Protein AF-A0A1T3WIT5-F1 (afdb_monomer)

Radius of gyration: 26.18 Å; Cα contacts (8 Å, |Δi|>4): 216; chains: 1; bounding box: 53×68×56 Å

pLDDT: mean 82.17, std 21.26, range [36.34, 98.75]

Sequence (153 aa):
MPAWADSLRLIGGLAGAALVAACSTEAPAPGPPTVADTSSPAPVSTGLAEVTVTVPDGMDQPPFDQPRRALIPRGWTLEVWARTSKPRLAAWAPDGKLLVSIPSTGQVLSMQPGRGAEVLLDGLTQPHGLTFAGDTLYVAESDRVDAYSYRDG

Foldseek 3Di:
DDDDDDDDDDDDDDDDDDDDDDDDDDDDDDDDDDDDPPDPPDDPPDFWDKAWEAEDPPRCDPPNVDIDIDIDGPPDHHYDFADDPQWADWDQAPVRWIWTFRQVFQFIWTDDGPDHIDTPDGPHHRWHDWDDDPQWIWTDHPVDIDIDRHDPD

Solvent-accessible surface area (backbone atoms only — not comparable to full-atom values): 10208 Å² total; per-residue (Å²): 136,91,82,86,86,83,88,80,87,84,87,85,81,85,82,81,84,84,88,82,91,76,91,76,88,81,77,90,75,84,80,79,83,87,75,83,82,90,73,80,78,78,81,84,74,79,63,53,37,80,42,66,50,45,66,52,91,94,59,42,57,80,82,51,66,48,95,44,73,48,77,41,57,65,94,65,86,52,65,63,64,78,84,77,78,69,69,70,34,72,36,78,44,97,87,72,36,40,33,34,18,22,34,92,76,10,27,31,31,37,33,47,81,93,47,73,73,42,83,66,44,69,88,42,58,40,25,43,49,61,48,72,60,89,56,32,39,37,38,31,34,79,85,49,72,50,79,41,83,63,69,100,113

Mean predicted aligned error: 14.36 Å

Secondary structure (DSSP, 8-state):
-------------------------PPPPPPPP-------PPP---SEEEEEPB--TT---TTTTS--EEEEETT---B-----SS---EEE-TTSPEEEEETTTTEEEEE-TTS--EEEE-S-SS--EEEEETTEEEEE-SS-EEEEE----

Nearest PDB structures (foldseek):
  8dk0-assembly1_A  TM=8.198E-01  e=8.271E-02  Rhodopseudomonas palustris CGA009
  2p4o-assembly1_A  TM=7.611E-01  e=7.828E-02  Nostoc punctiforme PCC 73102
  7riz-assembly1_A  TM=8.218E-01  e=1.285E-01  Rhodopseudomonas palustris CGA009
  7ris-assembly1_A  TM=8.257E-01  e=1.692E-01  Rhodopseudomonas palustris CGA009
  2z2p-assembly1_B  TM=5.830E-01  e=7.409E-02  Staphylococcus aureus

Structure (mmCIF, N/CA/C/O backbone):
data_AF-A0A1T3WIT5-F1
#
_entry.id   AF-A0A1T3WIT5-F1
#
loop_
_atom_site.group_PDB
_atom_site.id
_atom_site.type_symbol
_atom_site.label_atom_id
_atom_site.label_alt_id
_atom_site.label_comp_id
_atom_site.label_asym_id
_atom_site.label_entity_id
_atom_site.label_seq_id
_atom_site.pdbx_PDB_ins_code
_atom_site.Cartn_x
_atom_site.Cartn_y
_atom_site.Cartn_z
_atom_site.occupancy
_atom_site.B_iso_or_equiv
_atom_site.auth_seq_id
_atom_site.auth_comp_id
_atom_site.auth_asym_id
_atom_site.auth_atom_id
_atom_site.pdbx_PDB_model_num
ATOM 1 N N . MET A 1 1 ? 15.187 -3.172 -35.774 1.00 36.66 1 MET A N 1
ATOM 2 C CA . MET A 1 1 ? 15.084 -1.902 -36.522 1.00 36.66 1 MET A CA 1
ATOM 3 C C . MET A 1 1 ? 14.624 -0.843 -35.533 1.00 36.66 1 MET A C 1
ATOM 5 O O . MET A 1 1 ? 13.547 -1.042 -34.986 1.00 36.66 1 MET A O 1
ATOM 9 N N . PRO A 1 2 ? 15.420 0.185 -35.198 1.00 46.62 2 PRO A N 1
ATOM 10 C CA . PRO A 1 2 ? 14.959 1.243 -34.311 1.00 46.62 2 PRO A CA 1
ATOM 11 C C . PRO A 1 2 ? 14.252 2.309 -35.155 1.00 46.62 2 PRO A C 1
ATOM 13 O O . PRO A 1 2 ? 14.811 2.783 -36.140 1.00 46.62 2 PRO A O 1
ATOM 16 N N . ALA A 1 3 ? 13.022 2.659 -34.794 1.00 41.19 3 ALA A N 1
ATOM 17 C CA . ALA A 1 3 ? 12.343 3.830 -35.332 1.00 41.19 3 ALA A CA 1
ATOM 18 C C . ALA A 1 3 ? 12.097 4.793 -34.169 1.00 41.19 3 ALA A C 1
ATOM 20 O O . ALA A 1 3 ? 11.332 4.504 -33.252 1.00 41.19 3 ALA A O 1
ATOM 21 N N . TRP A 1 4 ? 12.846 5.890 -34.198 1.00 39.38 4 TRP A N 1
ATOM 22 C CA . TRP A 1 4 ? 12.686 7.082 -33.376 1.00 39.38 4 TRP A CA 1
ATOM 23 C C . TRP A 1 4 ? 11.431 7.864 -33.790 1.00 39.38 4 TRP A C 1
ATOM 25 O O . TRP A 1 4 ? 11.039 7.782 -34.951 1.00 39.38 4 TRP A O 1
ATOM 35 N N . ALA A 1 5 ? 10.862 8.647 -32.871 1.00 40.34 5 ALA A N 1
ATOM 36 C CA . ALA A 1 5 ? 10.270 9.973 -33.123 1.00 40.34 5 ALA A CA 1
ATOM 37 C C . ALA A 1 5 ? 9.735 10.498 -31.777 1.00 40.34 5 ALA A C 1
ATOM 39 O O . ALA A 1 5 ? 8.828 9.915 -31.195 1.00 40.34 5 ALA A O 1
ATOM 40 N N . ASP A 1 6 ? 10.423 11.403 -31.091 1.00 36.62 6 ASP A N 1
ATOM 41 C CA . ASP A 1 6 ? 10.581 12.841 -31.357 1.00 36.62 6 ASP A CA 1
ATOM 42 C C . ASP A 1 6 ? 9.657 13.654 -30.447 1.00 36.62 6 ASP A C 1
ATOM 44 O O . ASP A 1 6 ? 8.434 13.679 -30.556 1.00 36.62 6 ASP A O 1
ATOM 48 N N . SER A 1 7 ? 10.317 14.312 -29.497 1.00 39.62 7 SER A N 1
ATOM 49 C CA . SER A 1 7 ? 9.746 15.277 -28.574 1.00 39.62 7 SER A CA 1
ATOM 50 C C . SER A 1 7 ? 9.353 16.543 -29.326 1.00 39.62 7 SER A C 1
ATOM 52 O O . SER A 1 7 ? 10.211 17.180 -29.933 1.00 39.62 7 SER A O 1
ATOM 54 N N . LEU A 1 8 ? 8.101 16.983 -29.193 1.00 39.31 8 LEU A N 1
ATOM 55 C CA . LEU A 1 8 ? 7.734 18.366 -29.486 1.00 39.31 8 LEU A CA 1
ATOM 56 C C . LEU A 1 8 ? 7.398 19.100 -28.190 1.00 39.31 8 LEU A C 1
ATOM 58 O O . LEU A 1 8 ? 6.322 18.962 -27.613 1.00 39.31 8 LEU A O 1
ATOM 62 N N . ARG A 1 9 ? 8.353 19.926 -27.757 1.00 41.81 9 ARG A N 1
ATOM 63 C CA . ARG A 1 9 ? 8.086 21.072 -26.892 1.00 41.81 9 ARG A CA 1
ATOM 64 C C . ARG A 1 9 ? 7.408 22.139 -27.741 1.00 41.81 9 ARG A C 1
ATOM 66 O O . ARG A 1 9 ? 8.019 22.649 -28.675 1.00 41.81 9 ARG A O 1
ATOM 73 N N . LEU A 1 10 ? 6.186 22.509 -27.378 1.00 41.19 10 LEU A N 1
ATOM 74 C CA . LEU A 1 10 ? 5.563 23.737 -27.855 1.00 41.19 10 LEU A CA 1
ATOM 75 C C . LEU A 1 10 ? 5.504 24.740 -26.706 1.00 41.19 10 LEU A C 1
ATOM 77 O O . LEU A 1 10 ? 4.775 24.591 -25.730 1.00 41.19 10 LEU A O 1
ATOM 81 N N . ILE A 1 11 ? 6.377 25.731 -26.848 1.00 44.09 11 ILE A N 1
ATOM 82 C CA . ILE A 1 11 ? 6.432 26.986 -26.115 1.00 44.09 11 ILE A CA 1
ATOM 83 C C . ILE A 1 11 ? 5.473 27.952 -26.817 1.00 44.09 11 ILE A C 1
ATOM 85 O O . ILE A 1 11 ? 5.520 28.077 -28.039 1.00 44.09 11 ILE A O 1
ATOM 89 N N . GLY A 1 12 ? 4.667 28.677 -26.044 1.00 36.34 12 GLY A N 1
ATOM 90 C CA . GLY A 1 12 ? 3.916 29.849 -26.502 1.00 36.34 12 GLY A CA 1
ATOM 91 C C . GLY A 1 12 ? 2.543 29.925 -25.834 1.00 36.34 12 GLY A C 1
ATOM 92 O O . GLY A 1 12 ? 1.790 28.968 -25.878 1.00 36.34 12 GLY A O 1
ATOM 93 N N . GLY A 1 13 ? 2.136 31.004 -25.178 1.00 37.31 13 GLY A N 1
ATOM 94 C CA . GLY A 1 13 ? 2.764 32.295 -24.958 1.00 37.31 13 GLY A CA 1
ATOM 95 C C . GLY A 1 13 ? 1.754 33.234 -24.288 1.00 37.31 13 GLY A C 1
ATOM 96 O O . GLY A 1 13 ? 0.550 33.033 -24.396 1.00 37.31 13 GLY A O 1
ATOM 97 N N . LEU A 1 14 ? 2.301 34.265 -23.643 1.00 45.97 14 LEU A N 1
ATOM 98 C CA . LEU A 1 14 ? 1.685 35.544 -23.268 1.00 45.97 14 LEU A CA 1
ATOM 99 C C . LEU A 1 14 ? 0.626 35.558 -22.152 1.00 45.97 14 LEU A C 1
ATOM 101 O O . LEU A 1 14 ? -0.570 35.346 -22.321 1.00 45.97 14 LEU A O 1
ATOM 105 N N . ALA A 1 15 ? 1.161 35.930 -20.991 1.00 47.09 15 ALA A N 1
ATOM 106 C CA . ALA A 1 15 ? 0.496 36.358 -19.782 1.00 47.09 15 ALA A CA 1
ATOM 107 C C . ALA A 1 15 ? -0.376 37.612 -19.981 1.00 47.09 15 ALA A C 1
ATOM 109 O O . ALA A 1 15 ? 0.054 38.596 -20.574 1.00 47.09 15 ALA A O 1
ATOM 110 N N . GLY A 1 16 ? -1.567 37.568 -19.379 1.00 44.59 16 GLY A N 1
ATOM 111 C CA . GLY A 1 16 ? -1.818 38.294 -18.129 1.00 44.59 16 GLY A CA 1
ATOM 112 C C . GLY A 1 16 ? -2.105 39.790 -18.245 1.00 44.59 16 GLY A C 1
ATOM 113 O O . GLY A 1 16 ? -1.198 40.596 -18.400 1.00 44.59 16 GLY A O 1
ATOM 114 N N . ALA A 1 17 ? -3.386 40.121 -18.090 1.00 50.34 17 ALA A N 1
ATOM 115 C CA . ALA A 1 17 ? -4.017 41.431 -18.191 1.00 50.34 17 ALA A CA 1
ATOM 116 C C . ALA A 1 17 ? -3.538 42.506 -17.190 1.00 50.34 17 ALA A C 1
ATOM 118 O O . ALA A 1 17 ? -2.955 42.232 -16.144 1.00 50.34 17 ALA A O 1
ATOM 119 N N . ALA A 1 18 ? -3.854 43.750 -17.556 1.00 47.09 18 ALA A N 1
ATOM 120 C CA . ALA A 1 18 ? -3.533 44.997 -16.878 1.00 47.09 18 ALA A CA 1
ATOM 121 C C . ALA A 1 18 ? -4.300 45.253 -15.558 1.00 47.09 18 ALA A C 1
ATOM 123 O O . ALA A 1 18 ? -5.385 44.730 -15.318 1.00 47.09 18 ALA A O 1
ATOM 124 N N . LEU A 1 19 ? -3.679 46.126 -14.754 1.00 46.00 19 LEU A N 1
ATOM 125 C CA . LEU A 1 19 ? -4.081 46.769 -13.493 1.00 46.00 19 LEU A CA 1
ATOM 126 C C . LEU A 1 19 ? -5.546 47.230 -13.411 1.00 46.00 19 LEU A C 1
ATOM 128 O O . LEU A 1 19 ? -6.003 47.843 -14.366 1.00 46.00 19 LEU A O 1
ATOM 132 N N . VAL A 1 20 ? -6.164 47.138 -12.218 1.00 49.28 20 VAL A N 1
ATOM 133 C CA . VAL A 1 20 ? -6.589 48.306 -11.400 1.00 49.28 20 VAL A CA 1
ATOM 134 C C . VAL A 1 20 ? -6.675 47.889 -9.920 1.00 49.28 20 VAL A C 1
ATOM 136 O O . VAL A 1 20 ? -7.382 46.947 -9.575 1.00 49.28 20 VAL A O 1
ATOM 139 N N . ALA A 1 21 ? -5.979 48.607 -9.035 1.00 53.97 21 ALA A N 1
ATOM 140 C CA . ALA A 1 21 ? -6.236 48.581 -7.598 1.00 53.97 21 ALA A CA 1
ATOM 141 C C . ALA A 1 21 ? -7.373 49.565 -7.287 1.00 53.97 21 ALA A C 1
ATOM 143 O O . ALA A 1 21 ? -7.216 50.768 -7.490 1.00 53.97 21 ALA A O 1
ATOM 144 N N . ALA A 1 22 ? -8.506 49.060 -6.805 1.00 44.75 22 ALA A N 1
ATOM 145 C CA . ALA A 1 22 ? -9.587 49.877 -6.272 1.00 44.75 22 ALA A CA 1
ATOM 146 C C . ALA A 1 22 ? -9.780 49.522 -4.795 1.00 44.75 22 ALA A C 1
ATOM 148 O O . ALA A 1 22 ? -10.263 48.445 -4.456 1.00 44.75 22 ALA A O 1
ATOM 149 N N . CYS A 1 23 ? -9.365 50.429 -3.912 1.00 48.25 23 CYS A N 1
ATOM 150 C CA . CYS A 1 23 ? -9.778 50.412 -2.518 1.00 48.25 23 CYS A CA 1
ATOM 151 C C . CYS A 1 23 ? -11.227 50.901 -2.466 1.00 48.25 23 CYS A C 1
ATOM 153 O O . CYS A 1 23 ? -11.506 52.041 -2.839 1.00 48.25 23 CYS A O 1
ATOM 155 N N . SE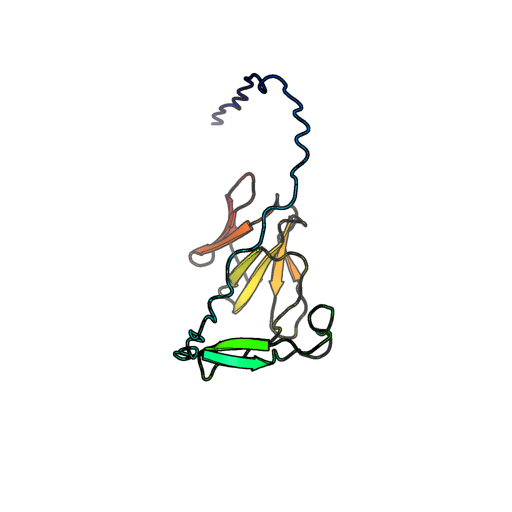R A 1 24 ? -12.151 50.065 -2.008 1.00 49.53 24 SER A N 1
ATOM 156 C CA . SER A 1 24 ? -13.494 50.511 -1.640 1.00 49.53 24 SER A CA 1
ATOM 157 C C . SER A 1 24 ? -13.740 50.164 -0.179 1.00 49.53 24 SER A C 1
ATOM 159 O O . SER A 1 24 ? -13.634 49.014 0.235 1.00 49.53 24 SER A O 1
ATOM 161 N N . THR A 1 25 ? -13.984 51.210 0.603 1.00 52.12 25 THR A N 1
ATOM 162 C CA . THR A 1 25 ? -14.332 51.161 2.020 1.00 52.12 25 THR A CA 1
ATOM 163 C C . THR A 1 25 ? -15.841 50.943 2.115 1.00 52.12 25 THR A C 1
ATOM 165 O O . THR A 1 25 ? -16.608 51.846 1.789 1.00 52.12 25 THR A O 1
ATOM 168 N N . GLU A 1 26 ? -16.269 49.751 2.525 1.00 48.38 26 GLU A N 1
ATOM 169 C CA . GLU A 1 26 ? -17.686 49.417 2.718 1.00 48.38 26 GLU A CA 1
ATOM 170 C C . GLU A 1 26 ? -18.159 49.934 4.092 1.00 48.38 26 GLU A C 1
ATOM 172 O O . GLU A 1 26 ? -17.589 49.584 5.129 1.00 48.38 26 GLU A O 1
ATOM 177 N N . ALA A 1 27 ? -19.192 50.782 4.115 1.00 60.75 27 ALA A N 1
ATOM 178 C CA . ALA A 1 27 ? -19.899 51.170 5.337 1.00 60.75 27 ALA A CA 1
ATOM 179 C C . ALA A 1 27 ? -20.940 50.091 5.719 1.00 60.75 27 ALA A C 1
ATOM 181 O O . ALA A 1 27 ? -21.508 49.470 4.820 1.00 60.75 27 ALA A O 1
ATOM 182 N N . PRO A 1 28 ? -21.251 49.852 7.010 1.00 53.66 28 PRO A N 1
ATOM 183 C CA . PRO A 1 28 ? -22.136 48.752 7.396 1.00 53.66 28 PRO A CA 1
ATOM 184 C C . PRO A 1 28 ? -23.597 49.033 7.015 1.00 53.66 28 PRO A C 1
ATOM 186 O O . PRO A 1 28 ? -24.182 50.020 7.464 1.00 53.66 28 PRO A O 1
ATOM 189 N N . ALA A 1 29 ? -24.204 48.144 6.227 1.00 64.94 29 ALA A N 1
ATOM 190 C CA . ALA A 1 29 ? -25.644 48.136 5.980 1.00 64.94 29 ALA A CA 1
ATOM 191 C C . ALA A 1 29 ? -26.413 47.542 7.188 1.00 64.94 29 ALA A C 1
ATOM 193 O O . ALA A 1 29 ? -25.906 46.626 7.842 1.00 64.94 29 ALA A O 1
ATOM 194 N N . PRO A 1 30 ? -27.633 48.025 7.501 1.00 61.62 30 PRO A N 1
ATOM 195 C CA . PRO A 1 30 ? -28.466 47.457 8.562 1.00 61.62 30 PRO A CA 1
ATOM 196 C C . PRO A 1 30 ? -28.891 46.018 8.223 1.00 61.62 30 PRO A C 1
ATOM 198 O O . PRO A 1 30 ? -29.272 45.720 7.092 1.00 61.62 30 PRO A O 1
ATOM 201 N N . GLY A 1 31 ? -28.794 45.119 9.209 1.00 58.16 31 GLY A N 1
ATOM 202 C CA . GLY A 1 31 ? -28.991 43.679 9.023 1.00 58.16 31 GLY A CA 1
ATOM 203 C C . GLY A 1 31 ? -30.436 43.277 8.671 1.00 58.16 31 GLY A C 1
ATOM 204 O O . GLY A 1 31 ? -31.381 43.924 9.129 1.00 58.16 31 GLY A O 1
ATOM 205 N N . PRO A 1 32 ? -30.631 42.204 7.880 1.00 66.69 32 PRO A N 1
ATOM 206 C CA . PRO A 1 32 ? -31.954 41.664 7.565 1.00 66.69 32 PRO A CA 1
ATOM 207 C C . PRO A 1 32 ? -32.604 40.969 8.782 1.00 66.69 32 PRO A C 1
ATOM 209 O O . PRO A 1 32 ? -31.893 40.491 9.670 1.00 66.69 32 PRO A O 1
ATOM 212 N N . PRO A 1 33 ? -33.950 40.883 8.842 1.00 57.22 33 PRO A N 1
ATOM 213 C CA . PRO A 1 33 ? -34.656 40.235 9.945 1.00 57.22 33 PRO A CA 1
ATOM 214 C C . PRO A 1 33 ? -34.349 38.733 10.013 1.00 57.22 33 PRO A C 1
ATOM 216 O O . PRO A 1 33 ? -34.338 38.034 9.000 1.00 57.22 33 PRO A O 1
ATOM 219 N N . THR A 1 34 ? -34.139 38.233 11.231 1.00 58.47 34 THR A N 1
ATOM 220 C CA . THR A 1 34 ? -33.942 36.812 11.533 1.00 58.47 34 THR A CA 1
ATOM 221 C C . THR A 1 34 ? -35.215 36.023 11.229 1.00 58.47 34 THR A C 1
ATOM 223 O O . THR A 1 34 ? -36.162 36.023 12.014 1.00 58.47 34 THR A O 1
ATOM 226 N N . VAL A 1 35 ? -35.239 35.321 10.098 1.00 59.84 35 VAL A N 1
ATOM 227 C CA . VAL A 1 35 ? -36.158 34.196 9.888 1.00 59.84 35 VAL A CA 1
ATOM 228 C C . VAL A 1 35 ? -35.614 33.001 10.666 1.00 59.84 35 VAL A C 1
ATOM 230 O O . VAL A 1 35 ? -34.508 32.533 10.410 1.00 59.84 35 VAL A O 1
ATOM 233 N N . ALA A 1 36 ? -36.375 32.545 11.661 1.00 59.94 36 ALA A N 1
ATOM 234 C CA . ALA A 1 36 ? -36.088 31.315 12.382 1.00 59.94 36 ALA A CA 1
ATOM 235 C C . ALA A 1 36 ? -36.273 30.126 11.431 1.00 59.94 36 ALA A C 1
ATOM 237 O O . ALA A 1 36 ? -37.396 29.770 11.068 1.00 59.94 36 ALA A O 1
ATOM 238 N N . ASP A 1 37 ? -35.159 29.531 11.016 1.00 54.47 37 ASP A N 1
ATOM 239 C CA . ASP A 1 37 ? -35.142 28.376 10.130 1.00 54.47 37 ASP A CA 1
ATOM 240 C C . ASP A 1 37 ? -35.593 27.132 10.915 1.00 54.47 37 ASP A C 1
ATOM 242 O O . ASP A 1 37 ? -34.828 26.511 11.652 1.00 54.47 37 ASP A O 1
ATOM 246 N N . THR A 1 38 ? -36.883 26.794 10.824 1.00 57.41 38 THR A N 1
ATOM 247 C CA . THR A 1 38 ? -37.472 25.615 11.491 1.00 57.41 38 THR A CA 1
ATOM 248 C C . THR A 1 38 ? -37.414 24.397 10.573 1.00 57.41 38 THR A C 1
ATOM 250 O O . THR A 1 38 ? -38.405 23.703 10.355 1.00 57.41 38 THR A O 1
ATOM 253 N N . SER A 1 39 ? -36.233 24.136 10.022 1.00 61.38 39 SER A N 1
ATOM 254 C CA . SER A 1 39 ? -35.999 23.020 9.109 1.00 61.38 39 SER A CA 1
ATOM 255 C C . SER A 1 39 ? -34.730 22.291 9.532 1.00 61.38 39 SER A C 1
ATOM 257 O O . SER A 1 39 ? -33.697 22.389 8.882 1.00 61.38 39 SER A O 1
ATOM 259 N N . SER A 1 40 ? -34.789 21.565 10.649 1.00 63.91 40 SER A N 1
ATOM 260 C CA . SER A 1 40 ? -33.804 20.513 10.912 1.00 63.91 40 SER A CA 1
ATOM 261 C C . SER A 1 40 ? -34.336 19.228 10.277 1.00 63.91 40 SER A C 1
ATOM 263 O O . SER A 1 40 ? -35.225 18.599 10.861 1.00 63.91 40 SER A O 1
ATOM 265 N N . PRO A 1 41 ? -33.904 18.838 9.062 1.00 61.31 41 PRO A N 1
ATOM 266 C CA . PRO A 1 41 ? -34.269 17.534 8.541 1.00 61.31 41 PRO A CA 1
ATOM 267 C C . PRO A 1 41 ? -33.647 16.465 9.445 1.00 61.31 41 PRO A C 1
ATOM 269 O O . PRO A 1 41 ? -32.435 16.435 9.656 1.00 61.31 41 PRO A O 1
ATOM 272 N N . ALA A 1 42 ? -34.478 15.570 9.980 1.00 62.53 42 ALA A N 1
ATOM 273 C CA . ALA A 1 42 ? -33.993 14.361 10.632 1.00 62.53 42 ALA A CA 1
ATOM 274 C C . ALA A 1 42 ? -33.157 13.555 9.615 1.00 62.53 42 ALA A C 1
ATOM 276 O O . ALA A 1 42 ? -33.631 13.325 8.496 1.00 62.53 42 ALA A O 1
ATOM 277 N N . PRO A 1 43 ? -31.926 13.127 9.946 1.00 60.41 43 PRO A N 1
ATOM 278 C CA . PRO A 1 43 ? -31.084 12.442 8.981 1.00 60.41 43 PRO A CA 1
ATOM 279 C C . PRO A 1 43 ? -31.655 11.053 8.680 1.00 60.41 43 PRO A C 1
ATOM 281 O O . PRO A 1 43 ? -31.788 10.201 9.561 1.00 60.41 43 PRO A O 1
ATOM 284 N N . VAL A 1 44 ? -31.961 10.803 7.409 1.00 55.78 44 VAL A N 1
ATOM 285 C CA . VAL A 1 44 ? -32.245 9.461 6.894 1.00 55.78 44 VAL A CA 1
ATOM 286 C C . VAL A 1 44 ? -30.949 8.642 6.880 1.00 55.78 44 VAL A C 1
ATOM 288 O O . VAL A 1 44 ? -30.195 8.647 5.914 1.00 55.78 44 VAL A O 1
ATOM 291 N N . SER A 1 45 ? -30.659 7.924 7.968 1.00 61.50 45 SER A N 1
ATOM 292 C CA . SER A 1 45 ? -29.591 6.911 7.990 1.00 61.50 45 SER A CA 1
ATOM 293 C C . SER A 1 45 ? -30.073 5.635 7.293 1.00 61.50 45 SER A C 1
ATOM 295 O O . SER A 1 45 ? -30.514 4.658 7.914 1.00 61.50 45 SER A O 1
ATOM 297 N N . THR A 1 46 ? -30.035 5.641 5.963 1.00 74.69 46 THR A N 1
ATOM 298 C CA .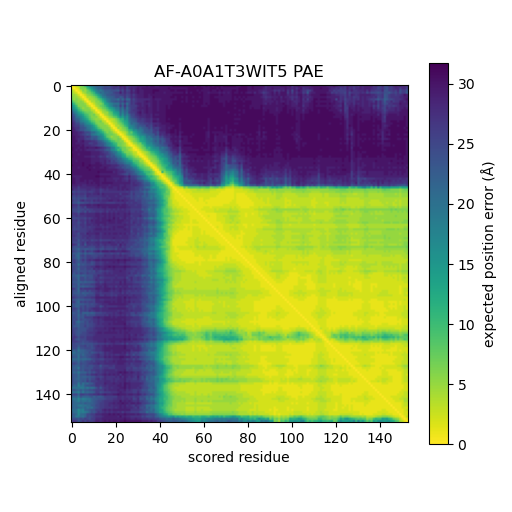 THR A 1 46 ? -30.269 4.440 5.158 1.00 74.69 46 THR A CA 1
ATOM 299 C C . THR A 1 46 ? -29.035 3.537 5.223 1.00 74.69 46 THR A C 1
ATOM 301 O O . THR A 1 46 ? -28.039 3.780 4.553 1.00 74.69 46 THR A O 1
ATOM 304 N N . GLY A 1 47 ? -29.096 2.490 6.051 1.00 89.88 47 GLY A N 1
ATOM 305 C CA . GLY A 1 47 ? -28.205 1.320 5.983 1.00 89.88 47 GLY A CA 1
ATOM 306 C C . GLY A 1 47 ? -26.796 1.450 6.576 1.00 89.88 47 GLY A C 1
ATOM 307 O O . GLY A 1 47 ? -26.086 0.446 6.620 1.00 89.88 47 GLY A O 1
ATOM 308 N N . LEU A 1 48 ? -26.397 2.624 7.069 1.00 95.56 48 LEU A N 1
ATOM 309 C CA . LEU A 1 48 ? -25.084 2.828 7.689 1.00 95.56 48 LEU A CA 1
ATOM 310 C C . LEU A 1 48 ? -25.144 2.692 9.220 1.00 95.56 48 LEU A C 1
ATOM 312 O O . LEU A 1 48 ? -26.194 2.898 9.845 1.00 95.56 48 LEU A O 1
ATOM 316 N N . ALA A 1 49 ? -24.014 2.327 9.818 1.00 95.31 49 ALA A N 1
ATOM 317 C CA . ALA A 1 49 ? -23.755 2.354 11.253 1.00 95.31 49 ALA A CA 1
ATOM 318 C C . ALA A 1 49 ? -22.389 2.994 11.513 1.00 95.31 49 ALA A C 1
ATOM 320 O O . ALA A 1 49 ? -21.450 2.806 10.741 1.00 95.31 49 ALA A O 1
ATOM 321 N N . GLU A 1 50 ? -22.287 3.755 12.601 1.00 97.12 50 GLU A N 1
ATOM 322 C CA . GLU A 1 50 ? -20.995 4.243 13.069 1.00 97.12 50 GLU A CA 1
ATOM 323 C C . GLU A 1 50 ? -20.222 3.100 13.726 1.00 97.12 50 GLU A C 1
ATOM 325 O O . GLU A 1 50 ? -20.748 2.409 14.600 1.00 97.12 50 GLU A O 1
ATOM 330 N N . VAL A 1 51 ? -18.971 2.919 13.313 1.00 98.19 51 VAL A N 1
ATOM 331 C CA . VAL A 1 51 ? -18.051 1.930 13.876 1.00 98.19 51 VAL A CA 1
ATOM 332 C C . VAL A 1 51 ? -16.738 2.614 14.241 1.00 98.19 51 VAL A C 1
ATOM 334 O O . VAL A 1 51 ? -16.254 3.485 13.515 1.00 98.19 51 VAL A O 1
ATOM 337 N N . THR A 1 52 ? -16.165 2.220 15.378 1.00 98.25 52 THR A N 1
ATOM 338 C CA . THR A 1 52 ? -14.806 2.600 15.779 1.00 98.25 52 THR A CA 1
ATOM 339 C C . THR A 1 52 ? -13.798 1.743 15.018 1.00 98.25 52 THR A C 1
ATOM 341 O O . THR A 1 52 ? -13.943 0.525 14.972 1.00 98.25 52 THR A O 1
ATOM 344 N N . VAL A 1 53 ? -12.773 2.368 14.445 1.00 98.38 53 VAL A N 1
ATOM 345 C CA . VAL A 1 53 ? -11.670 1.681 13.766 1.00 98.38 53 VAL A CA 1
ATOM 346 C C . VAL A 1 53 ? -10.884 0.856 14.786 1.00 98.38 53 VAL A C 1
ATOM 348 O O . VAL A 1 53 ? -10.361 1.417 15.751 1.00 98.38 53 VAL A O 1
ATOM 351 N N . THR A 1 54 ? -10.774 -0.452 14.564 1.00 97.94 54 THR A N 1
ATOM 352 C CA . THR A 1 54 ? -9.859 -1.321 15.314 1.00 97.94 54 THR A CA 1
ATOM 353 C C . THR A 1 54 ? -8.425 -1.044 14.868 1.00 97.94 54 THR A C 1
ATOM 355 O O . THR A 1 54 ? -8.141 -0.954 13.674 1.00 97.94 54 THR A O 1
ATOM 358 N N . VAL A 1 55 ? -7.510 -0.899 15.822 1.00 96.75 55 VAL A N 1
ATOM 359 C CA . VAL A 1 55 ? -6.096 -0.622 15.555 1.00 96.75 55 VAL A CA 1
ATOM 360 C C . VAL A 1 55 ? -5.270 -1.708 16.243 1.00 96.75 55 VAL A C 1
ATOM 362 O O . VAL A 1 55 ? -5.275 -1.753 17.472 1.00 96.75 55 VAL A O 1
ATOM 365 N N . PRO A 1 56 ? -4.610 -2.604 15.488 1.00 93.94 56 PRO A N 1
ATOM 366 C CA . PRO A 1 56 ? -3.710 -3.599 16.064 1.00 93.94 56 PRO A CA 1
ATOM 367 C C . PRO A 1 56 ? -2.506 -2.967 16.774 1.00 93.94 56 PRO A C 1
ATOM 369 O O . PRO A 1 56 ? -2.086 -1.854 16.438 1.00 93.94 56 PRO A O 1
ATOM 372 N N . ASP A 1 57 ? -1.916 -3.708 17.717 1.00 92.06 57 ASP A N 1
ATOM 373 C CA . ASP A 1 57 ? -0.718 -3.284 18.446 1.00 92.06 57 ASP A CA 1
ATOM 374 C C . ASP A 1 57 ? 0.402 -2.866 17.480 1.00 92.06 57 ASP A C 1
ATOM 376 O O . ASP A 1 57 ? 0.706 -3.548 16.499 1.00 92.06 57 ASP A O 1
ATOM 380 N N . GLY A 1 58 ? 1.025 -1.720 17.757 1.00 91.19 58 GLY A N 1
ATOM 381 C CA . GLY A 1 58 ? 2.096 -1.172 16.925 1.00 91.19 58 GLY A CA 1
ATOM 382 C C . GLY A 1 58 ? 1.631 -0.494 15.631 1.00 91.19 58 GLY A C 1
ATOM 383 O O . GLY A 1 58 ? 2.483 -0.063 14.851 1.00 91.19 58 GLY A O 1
ATOM 384 N N . MET A 1 59 ? 0.321 -0.353 15.390 1.00 93.06 59 MET A N 1
ATOM 385 C CA . MET A 1 59 ? -0.242 0.417 14.267 1.00 93.06 59 MET A CA 1
ATOM 386 C C . MET A 1 59 ? -0.960 1.705 14.703 1.00 93.06 59 MET A C 1
ATOM 388 O O . MET A 1 59 ? -1.680 2.314 13.908 1.00 93.06 59 MET A O 1
ATOM 392 N N . ASP A 1 60 ? -0.746 2.145 15.938 1.00 95.06 60 ASP A N 1
ATOM 393 C CA . ASP A 1 60 ? -1.378 3.281 16.616 1.00 95.06 60 ASP A CA 1
ATOM 394 C C . ASP A 1 60 ? -0.637 4.611 16.421 1.00 95.06 60 ASP A C 1
ATOM 396 O O . ASP A 1 60 ? -0.890 5.583 17.123 1.00 95.06 60 ASP A O 1
ATOM 400 N N . GLN A 1 61 ? 0.259 4.723 15.433 1.00 94.06 61 GLN A N 1
ATOM 401 C CA . GLN A 1 61 ? 0.845 6.030 15.120 1.00 94.06 61 GLN A CA 1
ATOM 402 C C . GLN A 1 61 ? -0.237 6.984 14.589 1.00 94.06 61 GLN A C 1
ATOM 404 O O . GLN A 1 61 ? -1.187 6.520 13.935 1.00 94.06 61 GLN A O 1
ATOM 409 N N . PRO A 1 62 ? -0.068 8.313 14.737 1.00 96.31 62 PRO A N 1
ATOM 410 C CA . PRO A 1 62 ? -1.027 9.281 14.228 1.00 96.31 62 PRO A CA 1
ATOM 411 C C . PRO A 1 62 ? -1.439 9.023 12.767 1.00 96.31 62 PRO A C 1
ATOM 413 O O . PRO A 1 62 ? -0.602 8.616 11.952 1.00 96.31 62 PRO A O 1
ATOM 416 N N . PRO A 1 63 ? -2.722 9.219 12.415 1.00 94.88 63 PRO A N 1
ATOM 417 C CA . PRO A 1 63 ? -3.798 9.720 13.273 1.00 94.88 63 PRO A CA 1
ATOM 418 C C . PRO A 1 63 ? -4.482 8.634 14.131 1.00 94.88 63 PRO A C 1
ATOM 420 O O . PRO A 1 63 ? -5.485 8.932 14.766 1.00 94.88 63 PRO A O 1
ATOM 423 N N . PHE A 1 64 ? -4.025 7.382 14.143 1.00 96.94 64 PHE A N 1
ATOM 424 C CA . PHE A 1 64 ? -4.695 6.283 14.860 1.00 96.94 64 PHE A CA 1
ATOM 425 C C . PHE A 1 64 ? -4.248 6.123 16.324 1.00 96.94 64 PHE A C 1
ATOM 427 O O . PHE A 1 64 ? -4.616 5.152 16.973 1.00 96.94 64 PHE A O 1
ATOM 434 N N . ASP A 1 65 ? -3.532 7.118 16.850 1.00 97.38 65 ASP A N 1
ATOM 435 C CA . ASP A 1 65 ? -3.151 7.277 18.262 1.00 97.38 65 ASP A CA 1
ATOM 436 C C . ASP A 1 65 ? -4.344 7.631 19.168 1.00 97.38 65 ASP A C 1
ATOM 438 O O . ASP A 1 65 ? -4.223 7.740 20.386 1.00 97.38 65 ASP A O 1
ATOM 442 N N . GLN A 1 66 ? -5.515 7.836 18.564 1.00 97.81 66 GLN A N 1
ATOM 443 C CA . GLN A 1 66 ? -6.783 8.114 19.225 1.00 97.81 66 GLN A CA 1
ATOM 444 C C . GLN A 1 66 ? -7.922 7.411 18.472 1.00 97.81 66 GLN A C 1
ATOM 446 O O . GLN A 1 66 ? -7.795 7.167 17.266 1.00 97.81 66 GLN A O 1
ATOM 451 N N . PRO A 1 67 ? -9.068 7.135 19.126 1.00 97.69 67 PRO A N 1
ATOM 452 C CA . PRO A 1 67 ? -10.198 6.482 18.475 1.00 97.69 67 PRO A CA 1
ATOM 453 C C . PRO A 1 67 ? -10.668 7.228 17.220 1.00 97.69 67 PRO A C 1
ATOM 455 O O . PRO A 1 67 ? -11.008 8.412 17.267 1.00 97.69 67 PRO A O 1
ATOM 458 N N . ARG A 1 68 ? -10.740 6.513 16.094 1.00 98.25 68 ARG A N 1
ATOM 459 C CA . ARG A 1 68 ? -11.330 7.001 14.840 1.00 98.25 68 ARG A CA 1
ATOM 460 C C . ARG A 1 68 ? -12.648 6.295 14.586 1.00 98.25 68 ARG A C 1
ATOM 462 O O . ARG A 1 68 ? -12.788 5.123 14.910 1.00 98.25 68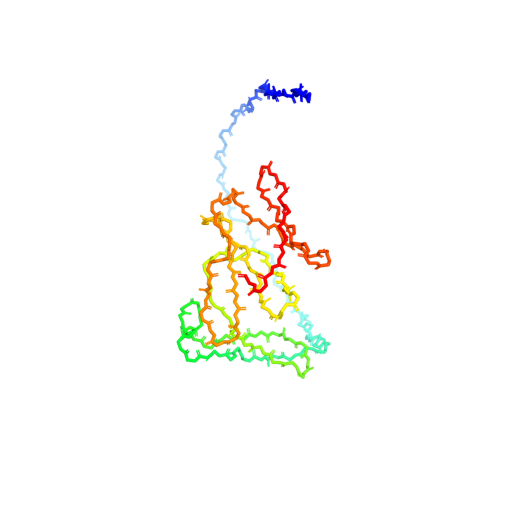 ARG A O 1
ATOM 469 N N . ARG A 1 69 ? -13.617 7.014 14.028 1.00 97.62 69 ARG A N 1
ATOM 470 C CA . ARG A 1 69 ? -14.965 6.508 13.755 1.00 97.62 69 ARG A CA 1
ATOM 471 C C . ARG A 1 69 ? -15.337 6.792 12.311 1.00 97.62 69 ARG A C 1
ATOM 473 O O . ARG A 1 69 ? -14.944 7.826 11.772 1.00 97.62 69 ARG A O 1
ATOM 480 N N . ALA A 1 70 ? -16.083 5.882 11.702 1.00 96.94 70 ALA A N 1
ATOM 481 C CA . ALA A 1 70 ? -16.608 6.047 10.355 1.00 96.94 70 ALA A CA 1
ATOM 482 C C . ALA A 1 70 ? -18.011 5.447 10.249 1.00 96.94 70 ALA A C 1
ATOM 484 O O . ALA A 1 70 ? -18.332 4.469 10.925 1.00 96.94 70 ALA A O 1
ATOM 485 N N . LEU A 1 71 ? -18.833 6.024 9.371 1.00 97.44 71 LEU A N 1
ATOM 486 C CA . LEU A 1 71 ? -20.092 5.419 8.951 1.00 97.44 71 LEU A CA 1
ATOM 487 C C . LEU A 1 71 ? -19.798 4.383 7.866 1.00 97.44 71 LEU A C 1
ATOM 489 O O . LEU A 1 71 ? -19.312 4.733 6.792 1.00 97.44 71 LEU A O 1
ATOM 493 N N . ILE A 1 72 ? -20.104 3.121 8.145 1.00 96.69 72 ILE A N 1
ATOM 494 C CA . ILE A 1 72 ? -19.922 1.999 7.216 1.00 96.69 72 ILE A CA 1
ATOM 495 C C . ILE A 1 72 ? -21.223 1.187 7.111 1.00 96.69 72 ILE A C 1
ATOM 497 O O . ILE A 1 72 ? -22.121 1.375 7.939 1.00 96.69 72 ILE A O 1
ATOM 501 N N . PRO A 1 73 ? -21.388 0.311 6.102 1.00 96.88 73 PRO A N 1
ATOM 502 C CA . PRO A 1 73 ? -22.575 -0.532 6.005 1.00 96.88 73 PRO A CA 1
ATOM 503 C C . PRO A 1 73 ? -22.801 -1.358 7.278 1.00 96.88 73 PRO A C 1
ATOM 505 O O . PRO A 1 73 ? -21.861 -1.862 7.893 1.00 96.88 73 PRO A O 1
ATOM 508 N N . ARG A 1 74 ? -24.064 -1.512 7.688 1.00 96.12 74 ARG A N 1
ATOM 509 C CA . ARG A 1 74 ? -24.409 -2.328 8.864 1.00 96.12 74 ARG A CA 1
ATOM 510 C C . ARG A 1 74 ? -23.862 -3.753 8.728 1.00 96.12 74 ARG A C 1
ATOM 512 O O . ARG A 1 74 ? -23.999 -4.377 7.681 1.00 96.12 74 ARG A O 1
ATOM 519 N N . GLY A 1 75 ? -23.279 -4.263 9.813 1.00 95.88 75 GLY A N 1
ATOM 520 C CA . GLY A 1 75 ? -22.658 -5.591 9.867 1.00 95.88 75 GLY A CA 1
ATOM 521 C C . GLY A 1 75 ? -21.191 -5.630 9.432 1.00 95.88 75 GLY A C 1
ATOM 522 O O . GLY A 1 75 ? -20.583 -6.692 9.506 1.00 95.88 75 GLY A O 1
ATOM 523 N N . TRP A 1 76 ? -20.617 -4.504 8.997 1.00 97.81 76 TRP A N 1
ATOM 524 C CA . TRP A 1 76 ? -19.199 -4.412 8.652 1.00 97.81 76 TRP A CA 1
ATOM 525 C C . TRP A 1 76 ? -18.364 -3.990 9.862 1.00 97.81 76 TRP A C 1
ATOM 527 O O . TRP A 1 76 ? -18.861 -3.348 10.789 1.00 97.81 76 TRP A O 1
ATOM 537 N N . THR A 1 77 ? -17.079 -4.328 9.825 1.00 97.56 77 THR A N 1
ATOM 538 C CA . THR A 1 77 ? -16.049 -3.814 10.731 1.00 97.56 77 THR A CA 1
ATOM 539 C C . THR A 1 77 ? -15.037 -2.989 9.940 1.00 97.56 77 THR A C 1
ATOM 541 O O . THR A 1 77 ? -15.002 -3.037 8.708 1.00 97.56 77 THR A O 1
ATOM 544 N N . LEU A 1 78 ? -14.225 -2.202 10.642 1.00 97.81 78 LEU A N 1
ATOM 545 C CA . LEU A 1 78 ? -13.161 -1.407 10.041 1.00 97.81 78 LEU A CA 1
ATOM 546 C C . LEU A 1 78 ? -11.904 -1.529 10.898 1.00 97.81 78 LEU A C 1
ATOM 548 O O . LEU A 1 78 ? -11.963 -1.311 12.105 1.00 97.81 78 LEU A O 1
ATOM 552 N N . GLU A 1 79 ? -10.782 -1.869 10.273 1.00 96.50 79 GLU A N 1
ATOM 553 C CA . GLU A 1 79 ? -9.510 -2.128 10.949 1.00 96.50 79 GLU A CA 1
ATOM 554 C C . GLU A 1 79 ? -8.344 -1.503 10.176 1.00 96.50 79 GLU A C 1
ATOM 556 O O . GLU A 1 79 ? -8.349 -1.468 8.941 1.00 96.50 79 GLU A O 1
ATOM 561 N N . VAL A 1 80 ? -7.329 -1.021 10.896 1.00 94.62 80 VAL A N 1
ATOM 562 C CA . VAL A 1 80 ? -6.027 -0.693 10.305 1.00 94.62 80 VAL A CA 1
ATOM 563 C C . VAL A 1 80 ? -5.320 -1.993 9.927 1.00 94.62 80 VAL A C 1
ATOM 565 O O . VAL A 1 80 ? -4.824 -2.708 10.786 1.00 94.62 80 VAL A O 1
ATOM 568 N N . TRP A 1 81 ? -5.267 -2.283 8.628 1.00 92.06 81 TRP A N 1
ATOM 569 C CA . TRP A 1 81 ? -4.726 -3.545 8.115 1.00 92.06 81 TRP A CA 1
ATOM 570 C C . TRP A 1 81 ? -3.204 -3.525 7.887 1.00 92.06 81 TRP A C 1
ATOM 572 O O . TRP A 1 81 ? -2.515 -4.507 8.150 1.00 92.06 81 TRP A O 1
ATOM 582 N N . ALA A 1 82 ? -2.672 -2.401 7.397 1.00 91.75 82 ALA A N 1
ATOM 583 C CA . ALA A 1 82 ? -1.242 -2.172 7.196 1.00 91.75 82 ALA A CA 1
ATOM 584 C C . ALA A 1 82 ? -0.928 -0.668 7.188 1.00 91.75 82 ALA A C 1
ATOM 586 O O . ALA A 1 82 ? -1.809 0.173 6.980 1.00 91.75 82 ALA A O 1
ATOM 587 N N . ARG A 1 83 ? 0.349 -0.322 7.390 1.00 91.38 83 ARG A N 1
ATOM 588 C CA . ARG A 1 83 ? 0.845 1.062 7.417 1.00 91.38 83 ARG A CA 1
ATOM 589 C C . ARG A 1 83 ? 1.959 1.244 6.390 1.00 91.38 83 ARG A C 1
ATOM 591 O O . ARG A 1 83 ? 2.920 0.486 6.362 1.00 91.38 83 ARG A O 1
ATOM 598 N N . THR A 1 84 ? 1.854 2.293 5.583 1.00 92.69 84 THR A N 1
ATOM 599 C CA . THR A 1 84 ? 2.943 2.787 4.732 1.00 92.69 84 THR A CA 1
ATOM 600 C C . THR A 1 84 ? 2.770 4.283 4.477 1.00 92.69 84 THR A C 1
ATOM 602 O O . THR A 1 84 ? 1.699 4.848 4.718 1.00 92.69 84 THR A O 1
ATOM 605 N N . SER A 1 85 ? 3.823 4.939 4.000 1.00 93.56 85 SER A N 1
ATOM 606 C CA . SER A 1 85 ? 3.794 6.358 3.656 1.00 93.56 85 SER A CA 1
ATOM 607 C C . SER A 1 85 ? 3.327 6.552 2.216 1.00 93.56 85 SER A C 1
ATOM 609 O O . SER A 1 85 ? 3.878 5.953 1.300 1.00 93.56 85 SER A O 1
ATOM 611 N N . LYS A 1 86 ? 2.335 7.428 2.017 1.00 95.00 86 LYS A N 1
ATOM 612 C CA . LYS A 1 86 ? 1.839 7.866 0.696 1.00 95.00 86 LYS A CA 1
ATOM 613 C C . LYS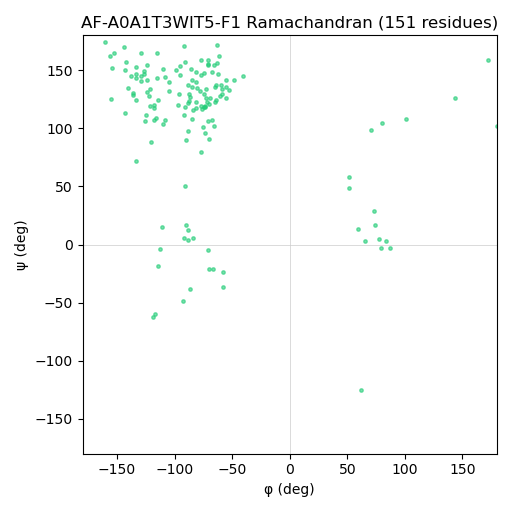 A 1 86 ? 1.471 6.717 -0.277 1.00 95.00 86 LYS A C 1
ATOM 615 O O . LYS A 1 86 ? 1.877 6.778 -1.441 1.00 95.00 86 LYS A O 1
ATOM 620 N N . PRO A 1 87 ? 0.688 5.702 0.150 1.00 96.06 87 PRO A N 1
ATOM 621 C CA . PRO A 1 87 ? 0.191 4.679 -0.769 1.00 96.06 87 PRO A CA 1
ATOM 622 C C . PRO A 1 87 ? -0.715 5.295 -1.834 1.00 96.06 87 PRO A C 1
ATOM 624 O O . PRO A 1 87 ? -1.433 6.259 -1.543 1.00 96.06 87 PRO A O 1
ATOM 627 N N . ARG A 1 88 ? -0.705 4.743 -3.054 1.00 97.44 88 ARG A N 1
ATOM 628 C CA . ARG A 1 88 ? -1.566 5.240 -4.136 1.00 97.44 88 ARG A CA 1
ATOM 629 C C . ARG A 1 88 ? -2.591 4.239 -4.641 1.00 97.44 88 ARG A C 1
ATOM 631 O O . ARG A 1 88 ? -3.780 4.544 -4.576 1.00 97.44 88 ARG A O 1
ATOM 638 N N . LEU A 1 89 ? -2.162 3.093 -5.155 1.00 97.56 89 LEU A N 1
ATOM 639 C CA . LEU A 1 89 ? -3.061 2.032 -5.608 1.00 97.56 89 LEU A CA 1
ATOM 640 C C . LEU A 1 89 ? -2.684 0.719 -4.934 1.00 97.56 89 LEU A C 1
ATOM 642 O O . LEU A 1 89 ? -1.512 0.496 -4.639 1.00 97.56 89 LEU A O 1
ATOM 646 N N . ALA A 1 90 ? -3.679 -0.135 -4.715 1.00 96.81 90 ALA A N 1
ATOM 647 C CA . ALA A 1 90 ? -3.487 -1.475 -4.201 1.00 96.81 90 ALA A CA 1
ATOM 648 C C . ALA A 1 90 ? -4.097 -2.516 -5.150 1.00 96.81 90 ALA A C 1
ATOM 650 O O . ALA A 1 90 ? -5.165 -2.276 -5.719 1.00 96.81 90 ALA A O 1
ATOM 651 N N . ALA A 1 91 ? -3.430 -3.656 -5.311 1.00 97.31 91 ALA A N 1
ATOM 652 C CA . ALA A 1 91 ? -3.898 -4.780 -6.115 1.00 97.31 91 ALA A CA 1
ATOM 653 C C . ALA A 1 91 ? -3.572 -6.102 -5.413 1.00 97.31 91 ALA A C 1
ATOM 655 O O . ALA A 1 91 ? -2.459 -6.292 -4.927 1.00 97.31 91 ALA A O 1
ATOM 656 N N . TRP A 1 92 ? -4.539 -7.017 -5.364 1.00 95.81 92 TRP A N 1
ATOM 657 C CA . TRP A 1 92 ? -4.297 -8.370 -4.869 1.00 95.81 92 TRP A CA 1
ATOM 658 C C . TRP A 1 92 ? -3.492 -9.160 -5.896 1.00 95.81 92 TRP A C 1
ATOM 660 O O . TRP A 1 92 ? -3.887 -9.245 -7.060 1.00 95.81 92 TRP A O 1
ATOM 670 N N . ALA A 1 93 ? -2.376 -9.729 -5.453 1.00 95.94 93 ALA A N 1
ATOM 671 C CA . ALA A 1 93 ? -1.599 -10.674 -6.232 1.00 95.94 93 ALA A CA 1
ATOM 672 C C . ALA A 1 93 ? -2.257 -12.069 -6.234 1.00 95.94 93 ALA A C 1
ATOM 674 O O . ALA A 1 93 ? -3.032 -12.386 -5.325 1.00 95.94 93 ALA A O 1
ATOM 675 N N . PRO A 1 94 ? -1.940 -12.932 -7.220 1.00 94.31 94 PRO A N 1
ATOM 676 C CA . PRO A 1 94 ? -2.465 -14.299 -7.289 1.00 94.31 94 PRO A CA 1
ATOM 677 C C . PRO A 1 94 ? -2.160 -15.172 -6.063 1.00 94.31 94 PRO A C 1
ATOM 679 O O . PRO A 1 94 ? -2.887 -16.127 -5.803 1.00 94.31 94 PRO A O 1
ATOM 682 N N . ASP A 1 95 ? -1.110 -14.850 -5.304 1.00 93.00 95 ASP A N 1
ATOM 683 C CA . ASP A 1 95 ? -0.723 -15.544 -4.069 1.00 93.00 95 ASP A CA 1
ATOM 684 C C . ASP A 1 95 ? -1.399 -14.971 -2.804 1.00 93.00 95 ASP A C 1
ATOM 686 O O . ASP A 1 95 ? -1.125 -15.417 -1.690 1.00 93.00 95 ASP A O 1
ATOM 690 N N . GLY A 1 96 ? -2.293 -13.989 -2.964 1.00 92.12 96 GLY A N 1
ATOM 691 C CA . GLY A 1 96 ? -3.038 -13.363 -1.875 1.00 92.12 96 GLY A CA 1
ATOM 692 C C . GLY A 1 96 ? -2.295 -12.241 -1.146 1.00 92.12 96 GLY A C 1
ATOM 693 O O . GLY A 1 96 ? -2.848 -11.687 -0.193 1.00 92.12 96 GLY A O 1
ATOM 694 N N . LYS A 1 97 ? -1.083 -11.859 -1.571 1.00 94.50 97 LYS A N 1
ATOM 695 C CA . LYS A 1 97 ? -0.411 -10.660 -1.044 1.00 94.50 97 LYS A CA 1
ATOM 696 C C . LYS A 1 97 ? -1.057 -9.392 -1.608 1.00 94.50 97 LYS A C 1
ATOM 698 O O . LYS A 1 97 ? -1.520 -9.369 -2.751 1.00 94.50 97 LYS A O 1
ATOM 703 N N . LEU A 1 98 ? -1.079 -8.315 -0.823 1.00 96.06 98 LEU A N 1
ATOM 704 C CA . LEU A 1 98 ? -1.515 -7.006 -1.311 1.00 96.06 98 LEU A CA 1
ATOM 705 C C . LEU A 1 98 ? -0.306 -6.237 -1.834 1.00 96.06 98 LEU A C 1
ATOM 707 O O . LEU A 1 98 ? 0.600 -5.915 -1.067 1.00 96.06 98 LEU A O 1
ATOM 711 N N . LEU A 1 99 ? -0.310 -5.911 -3.122 1.00 97.62 99 LEU A N 1
ATOM 712 C CA . LEU A 1 99 ? 0.680 -5.014 -3.703 1.00 97.62 99 LEU A CA 1
ATOM 713 C C . LEU A 1 99 ? 0.204 -3.575 -3.581 1.00 97.62 99 LEU A C 1
ATOM 715 O O . LEU A 1 99 ? -0.963 -3.303 -3.849 1.00 97.62 99 LEU A O 1
ATOM 719 N N . VAL A 1 100 ? 1.092 -2.657 -3.205 1.00 98.00 100 VAL A N 1
ATOM 720 C CA . VAL A 1 100 ? 0.778 -1.236 -3.012 1.00 98.00 100 VAL A CA 1
ATOM 721 C C . VAL A 1 100 ? 1.828 -0.364 -3.690 1.00 98.00 100 VAL A C 1
ATOM 723 O O . VAL A 1 100 ? 3.014 -0.469 -3.385 1.00 98.00 100 VAL A O 1
ATOM 726 N N . SER A 1 101 ? 1.407 0.531 -4.583 1.00 98.62 101 SER A N 1
ATOM 727 C CA . SER A 1 101 ? 2.307 1.480 -5.245 1.00 98.62 101 SER A CA 1
ATOM 728 C C . SER A 1 101 ? 2.618 2.678 -4.345 1.00 98.62 101 SER A C 1
ATOM 730 O O . SER A 1 101 ? 1.714 3.265 -3.737 1.00 98.62 101 SER A O 1
ATOM 732 N N . ILE A 1 102 ? 3.899 3.057 -4.283 1.00 98.50 102 ILE A N 1
ATOM 733 C CA . ILE A 1 102 ? 4.421 4.207 -3.533 1.00 98.50 102 ILE A CA 1
ATOM 734 C C . ILE A 1 102 ? 5.119 5.165 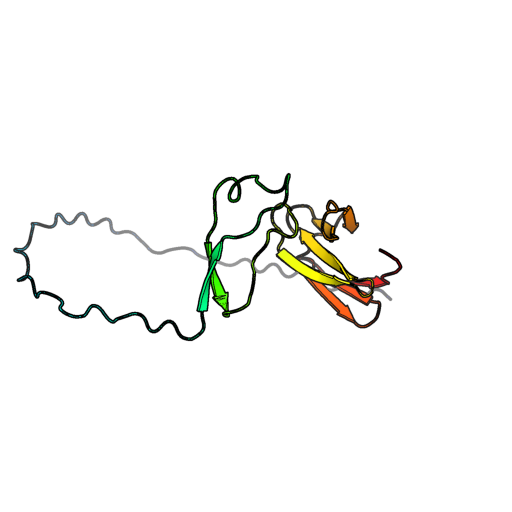-4.513 1.00 98.50 102 ILE A C 1
ATOM 736 O O . ILE A 1 102 ? 6.337 5.092 -4.714 1.00 98.50 102 ILE A O 1
ATOM 740 N N . PRO A 1 103 ? 4.378 6.111 -5.123 1.00 98.44 103 PRO A N 1
ATOM 741 C CA . PRO A 1 103 ? 4.934 6.994 -6.144 1.00 98.44 103 PRO A CA 1
ATOM 742 C C . PRO A 1 103 ? 6.135 7.808 -5.654 1.00 98.44 103 PRO A C 1
ATOM 744 O O . PRO A 1 103 ? 7.075 8.051 -6.402 1.00 98.44 103 PRO A O 1
ATOM 747 N N . SER A 1 104 ? 6.116 8.240 -4.389 1.00 98.06 104 SER A N 1
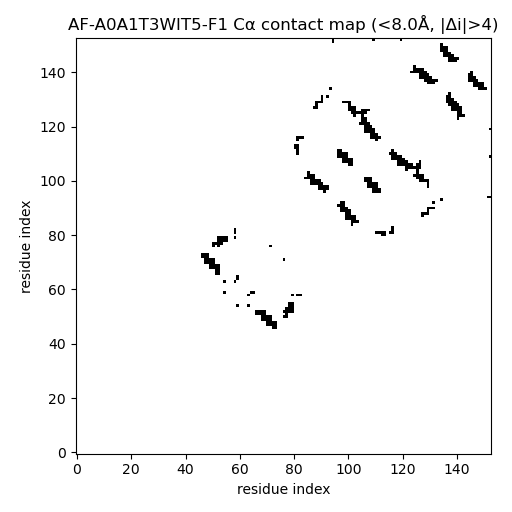ATOM 748 C CA . SER A 1 104 ? 7.149 9.127 -3.847 1.00 98.06 104 SER A CA 1
ATOM 749 C C . SER A 1 104 ? 8.515 8.472 -3.674 1.00 98.06 104 SER A C 1
ATOM 751 O O . SER A 1 104 ? 9.497 9.200 -3.563 1.00 98.06 104 SER A O 1
ATOM 753 N N . THR A 1 105 ? 8.575 7.141 -3.602 1.00 98.25 105 THR A N 1
ATOM 754 C CA . THR A 1 105 ? 9.832 6.395 -3.457 1.00 98.25 105 THR A CA 1
ATOM 755 C C . THR A 1 105 ? 10.171 5.564 -4.686 1.00 98.25 105 THR A C 1
ATOM 757 O O . THR A 1 105 ? 11.242 4.981 -4.714 1.00 98.25 105 THR A O 1
ATOM 760 N N . GLY A 1 106 ? 9.307 5.529 -5.706 1.00 98.62 106 GLY A N 1
ATOM 761 C CA . GLY A 1 106 ? 9.566 4.727 -6.900 1.00 98.62 106 GLY A CA 1
ATOM 762 C C . GLY A 1 106 ? 9.396 3.227 -6.674 1.00 98.62 106 GLY A C 1
ATOM 763 O O . GLY A 1 106 ? 10.067 2.434 -7.325 1.00 98.62 106 GLY A O 1
ATOM 764 N N . GLN A 1 107 ? 8.523 2.834 -5.742 1.00 98.69 107 GLN A N 1
ATOM 765 C CA . GLN A 1 107 ? 8.436 1.451 -5.272 1.00 98.69 107 GLN A CA 1
ATOM 766 C C . GLN A 1 107 ? 7.040 0.852 -5.421 1.00 98.69 107 GLN A C 1
ATOM 768 O O . GLN A 1 107 ? 6.024 1.552 -5.363 1.00 98.69 107 GLN A O 1
ATOM 773 N N . VAL A 1 108 ? 7.001 -0.474 -5.532 1.00 98.44 108 VAL A N 1
ATOM 774 C CA . VAL A 1 108 ? 5.818 -1.291 -5.242 1.00 98.44 108 VAL A CA 1
ATOM 775 C C . VAL A 1 108 ? 6.148 -2.157 -4.037 1.00 98.44 108 VAL A C 1
ATOM 777 O O . VAL A 1 108 ? 7.135 -2.890 -4.040 1.00 98.44 108 VAL A O 1
ATOM 780 N N . LEU A 1 109 ? 5.325 -2.058 -3.001 1.00 97.81 109 LEU A N 1
ATOM 781 C CA . LEU A 1 109 ? 5.448 -2.855 -1.788 1.00 97.81 109 LEU A CA 1
ATOM 782 C C . LEU A 1 109 ? 4.545 -4.080 -1.870 1.00 97.81 109 LEU A C 1
ATOM 784 O O . LEU A 1 109 ? 3.442 -3.989 -2.400 1.00 97.81 109 LEU A O 1
ATOM 788 N N . SER A 1 110 ? 4.982 -5.186 -1.287 1.00 96.75 110 SER A N 1
ATOM 789 C CA . SER A 1 110 ? 4.186 -6.377 -1.016 1.00 96.75 110 SER A CA 1
ATOM 790 C C . SER A 1 110 ? 3.851 -6.431 0.473 1.00 96.75 110 SER A C 1
ATOM 792 O O . SER A 1 110 ? 4.717 -6.200 1.321 1.00 96.75 110 SER A O 1
ATOM 794 N N . MET A 1 111 ? 2.587 -6.676 0.809 1.00 94.50 111 MET A N 1
ATOM 795 C CA . MET A 1 111 ? 2.088 -6.637 2.185 1.00 94.50 111 MET A CA 1
ATOM 796 C C . MET A 1 111 ? 1.221 -7.851 2.509 1.00 94.50 111 MET A C 1
ATOM 798 O O . MET A 1 111 ? 0.471 -8.352 1.668 1.00 94.50 111 MET A O 1
ATOM 802 N N . GLN A 1 112 ? 1.288 -8.282 3.768 1.00 89.50 112 GLN A N 1
ATOM 803 C CA . GLN A 1 112 ? 0.443 -9.325 4.346 1.00 89.50 112 GLN A CA 1
ATOM 804 C C . GLN A 1 112 ? -0.097 -8.864 5.709 1.00 89.50 112 GLN A C 1
ATOM 806 O O . GLN A 1 112 ? 0.573 -8.084 6.389 1.00 89.50 112 GLN A O 1
ATOM 811 N N . PRO A 1 113 ? -1.266 -9.363 6.150 1.00 79.88 113 PRO A N 1
ATOM 812 C CA . PRO A 1 113 ? -1.823 -8.997 7.448 1.00 79.88 113 PRO A CA 1
ATOM 813 C C . PRO A 1 113 ? -0.856 -9.354 8.582 1.00 79.88 113 PRO A C 1
ATOM 815 O O . PRO A 1 113 ? -0.299 -10.454 8.607 1.00 79.88 113 PRO A O 1
ATOM 818 N N . GLY A 1 114 ? -0.649 -8.430 9.522 1.00 78.06 114 GLY A N 1
ATOM 819 C CA . GLY A 1 114 ? 0.236 -8.637 10.677 1.00 78.06 114 GLY A CA 1
ATOM 820 C C . GLY A 1 114 ? 1.722 -8.795 10.330 1.00 78.06 114 GLY A C 1
ATOM 821 O O . GLY A 1 114 ? 2.535 -9.023 11.225 1.00 78.06 114 GLY A O 1
ATOM 822 N N . ARG A 1 115 ? 2.095 -8.667 9.052 1.00 78.44 115 ARG A N 1
ATOM 823 C CA . ARG A 1 115 ? 3.483 -8.596 8.598 1.00 78.44 115 ARG A CA 1
ATOM 824 C C . ARG A 1 115 ? 3.778 -7.184 8.107 1.00 78.44 115 ARG A C 1
ATOM 826 O O . ARG A 1 115 ? 2.889 -6.458 7.669 1.00 78.44 115 ARG A O 1
ATOM 833 N N . GLY A 1 116 ? 5.039 -6.782 8.220 1.00 81.69 116 GLY A N 1
ATOM 834 C CA . GLY A 1 116 ? 5.500 -5.521 7.650 1.00 81.69 116 GLY A CA 1
ATOM 835 C C . GLY A 1 116 ? 5.383 -5.509 6.124 1.00 81.69 116 GLY A C 1
ATOM 836 O O . GLY A 1 116 ? 5.103 -6.526 5.491 1.00 81.69 116 GLY A O 1
ATOM 837 N N . ALA A 1 117 ? 5.613 -4.339 5.539 1.00 92.12 117 ALA A N 1
ATOM 838 C CA . ALA A 1 117 ? 5.725 -4.199 4.096 1.00 92.12 117 ALA A CA 1
ATOM 839 C C . ALA A 1 117 ? 7.134 -4.580 3.620 1.00 92.12 117 ALA A C 1
ATOM 841 O O . ALA A 1 117 ? 8.124 -4.194 4.244 1.00 92.12 117 ALA A O 1
ATOM 842 N N . GLU A 1 118 ? 7.215 -5.277 2.493 1.00 94.69 118 GLU A N 1
ATOM 843 C CA . GLU A 1 118 ? 8.463 -5.644 1.818 1.00 94.69 118 GLU A CA 1
ATOM 844 C C . GLU A 1 118 ? 8.523 -4.951 0.452 1.00 94.69 118 GLU A C 1
ATOM 846 O O . GLU A 1 118 ? 7.498 -4.782 -0.205 1.00 94.69 118 GLU A O 1
ATOM 851 N N . VAL A 1 119 ? 9.705 -4.515 0.013 1.00 96.88 119 VAL A N 1
ATOM 852 C CA . VAL A 1 119 ? 9.865 -3.919 -1.323 1.00 96.88 119 VAL A CA 1
ATOM 853 C C . VAL A 1 119 ? 9.883 -5.041 -2.357 1.00 96.88 119 VAL A C 1
ATOM 855 O O . VAL A 1 119 ? 10.768 -5.890 -2.315 1.00 96.88 119 VAL A O 1
ATOM 858 N N . LEU A 1 120 ? 8.917 -5.030 -3.278 1.00 97.19 120 LEU A N 1
ATOM 859 C CA . LEU A 1 120 ? 8.837 -5.979 -4.392 1.00 97.19 120 LEU A CA 1
ATOM 860 C C . LEU A 1 120 ? 9.533 -5.427 -5.640 1.00 97.19 120 LEU A C 1
ATOM 862 O O . LEU A 1 120 ? 10.338 -6.110 -6.264 1.00 97.19 120 LEU A O 1
ATOM 866 N N . LEU A 1 121 ? 9.218 -4.180 -5.998 1.00 98.00 121 LEU A N 1
ATOM 867 C CA . LEU A 1 121 ? 9.836 -3.459 -7.111 1.00 98.00 121 LEU A CA 1
ATOM 868 C C . LEU A 1 121 ? 10.365 -2.115 -6.619 1.00 98.00 121 LEU A C 1
ATOM 870 O O . LEU A 1 121 ? 9.755 -1.485 -5.751 1.00 98.00 121 LEU A O 1
ATOM 874 N N . ASP A 1 122 ? 11.466 -1.670 -7.215 1.00 98.25 122 ASP A N 1
ATOM 875 C CA . ASP A 1 122 ? 12.128 -0.400 -6.920 1.00 98.25 122 ASP A CA 1
ATOM 876 C C . ASP A 1 122 ? 12.702 0.219 -8.205 1.00 98.25 122 ASP A C 1
ATOM 878 O O . ASP A 1 122 ? 12.741 -0.427 -9.255 1.00 98.25 122 ASP A O 1
ATOM 882 N N . GLY A 1 123 ? 13.158 1.468 -8.121 1.00 98.38 123 GLY A N 1
ATOM 883 C CA . GLY A 1 123 ? 13.748 2.202 -9.241 1.00 98.38 123 GLY A CA 1
ATOM 884 C C . GLY A 1 123 ? 12.726 2.681 -10.274 1.00 98.38 123 GLY A C 1
ATOM 885 O O . GLY A 1 123 ? 13.106 3.032 -11.389 1.00 98.38 123 GLY A O 1
ATOM 886 N N . LEU A 1 124 ? 11.444 2.698 -9.911 1.00 98.62 124 LEU A N 1
ATOM 887 C CA . LEU A 1 124 ? 10.349 3.101 -10.785 1.00 98.62 124 LEU A CA 1
ATOM 888 C C . LEU A 1 124 ? 10.150 4.627 -10.749 1.00 98.62 124 LEU A C 1
ATOM 890 O O . LEU A 1 124 ? 10.354 5.300 -9.737 1.00 98.62 124 LEU A O 1
ATOM 894 N N . THR A 1 125 ? 9.661 5.191 -11.842 1.00 98.69 125 THR A N 1
ATOM 895 C CA . THR A 1 125 ? 9.337 6.607 -12.003 1.00 98.69 125 THR A CA 1
ATOM 896 C C . THR A 1 125 ? 7.891 6.860 -11.593 1.00 98.69 125 THR A C 1
ATOM 898 O O . THR A 1 125 ? 6.969 6.822 -12.404 1.00 98.69 125 THR A O 1
ATOM 901 N N . GLN A 1 126 ? 7.691 7.159 -10.307 1.00 98.44 126 GLN A N 1
ATOM 902 C CA . GLN A 1 126 ? 6.377 7.492 -9.738 1.00 98.44 126 GLN A CA 1
ATOM 903 C C . GLN A 1 126 ? 5.276 6.461 -10.075 1.00 98.44 126 GLN A C 1
ATOM 905 O O . GLN A 1 126 ? 4.245 6.822 -10.648 1.00 98.44 126 GLN A O 1
ATOM 910 N N . PRO A 1 127 ? 5.455 5.180 -9.704 1.00 98.62 127 PRO A N 1
ATOM 911 C CA . PRO A 1 127 ? 4.485 4.136 -10.005 1.00 98.62 127 PRO A CA 1
ATOM 912 C C . PRO A 1 127 ? 3.138 4.463 -9.362 1.00 98.62 127 PRO A C 1
ATOM 914 O O . PRO A 1 127 ? 3.055 4.737 -8.164 1.00 98.62 127 PRO A O 1
ATOM 917 N N . HIS A 1 128 ? 2.077 4.432 -10.159 1.00 97.12 128 HIS A N 1
ATOM 918 C CA . HIS A 1 128 ? 0.719 4.763 -9.743 1.00 97.12 128 HIS A CA 1
ATOM 919 C C . HIS A 1 128 ? -0.211 3.567 -9.916 1.00 97.12 128 HIS A C 1
ATOM 921 O O . HIS A 1 128 ? -0.775 3.090 -8.932 1.00 97.12 128 HIS A O 1
ATOM 927 N N . GLY A 1 129 ? -0.381 3.097 -11.153 1.00 97.44 129 GLY A N 1
ATOM 928 C CA . GLY A 1 129 ? -1.323 2.031 -11.489 1.00 97.44 129 GLY A CA 1
ATOM 929 C C . GLY A 1 129 ? -0.727 0.643 -11.272 1.00 97.44 129 GLY A C 1
ATOM 930 O O . GLY A 1 129 ? 0.438 0.435 -11.588 1.00 97.44 129 GLY A O 1
ATOM 931 N N . LEU A 1 130 ? -1.537 -0.294 -10.776 1.00 98.44 130 LEU A N 1
ATOM 932 C CA . LEU A 1 130 ? -1.215 -1.713 -10.624 1.00 98.44 130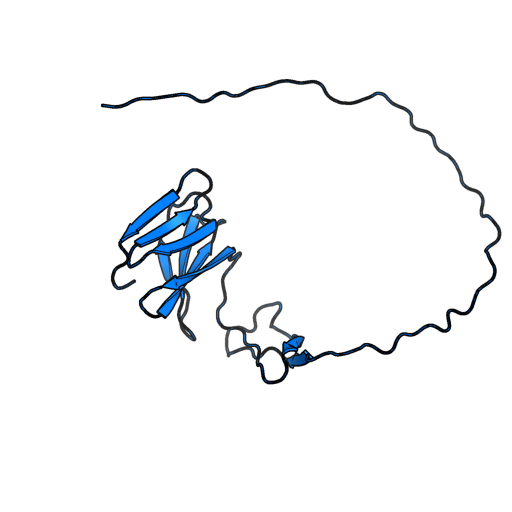 LEU A CA 1
ATOM 933 C C . LEU A 1 130 ? -2.415 -2.538 -11.086 1.00 98.44 130 LEU A C 1
ATOM 935 O O . LEU A 1 130 ? -3.542 -2.286 -10.653 1.00 98.44 130 LEU A O 1
ATOM 939 N N . THR A 1 131 ? -2.195 -3.526 -11.945 1.00 97.94 131 THR A N 1
ATOM 940 C CA . THR A 1 131 ? -3.235 -4.503 -12.285 1.00 97.94 131 THR A CA 1
ATOM 941 C C . THR A 1 131 ? -2.628 -5.818 -12.750 1.00 97.94 131 THR A C 1
ATOM 943 O O . THR A 1 131 ? -1.527 -5.837 -13.296 1.00 97.94 131 THR A O 1
ATOM 946 N N . PHE A 1 132 ? -3.356 -6.909 -12.542 1.00 97.94 132 PHE A N 1
ATOM 947 C CA . PHE A 1 132 ? -2.965 -8.236 -12.997 1.00 97.94 132 PHE A CA 1
ATOM 948 C C . PHE A 1 132 ? -3.779 -8.659 -14.218 1.00 97.94 132 PHE A C 1
ATOM 950 O O . PHE A 1 132 ? -4.999 -8.489 -14.253 1.00 97.94 132 PHE A O 1
ATOM 957 N N . ALA A 1 133 ? -3.109 -9.298 -15.175 1.00 97.19 133 ALA A N 1
ATOM 958 C CA . ALA A 1 133 ? -3.738 -10.160 -16.168 1.00 97.19 133 ALA A CA 1
ATOM 959 C C . ALA A 1 133 ? -3.046 -11.529 -16.129 1.00 97.19 133 ALA A C 1
ATOM 961 O O . ALA A 1 133 ? -1.900 -11.668 -16.555 1.00 97.19 133 ALA A O 1
ATOM 962 N N . GLY A 1 134 ? -3.725 -12.538 -15.576 1.00 94.62 134 GLY A N 1
ATOM 963 C CA . GLY A 1 134 ? -3.090 -13.821 -15.273 1.00 94.62 134 GLY A CA 1
ATOM 964 C C . GLY A 1 134 ? -1.965 -13.651 -14.247 1.00 94.62 134 GLY A C 1
ATOM 965 O O . GLY A 1 134 ? -2.184 -13.087 -13.177 1.00 94.62 134 GLY A O 1
ATOM 966 N N . ASP A 1 135 ? -0.767 -14.116 -14.590 1.00 95.50 135 ASP A N 1
ATOM 967 C CA . ASP A 1 135 ? 0.459 -13.967 -13.797 1.00 95.50 135 ASP A CA 1
ATOM 968 C C . ASP A 1 135 ? 1.273 -12.715 -14.168 1.00 95.50 135 ASP A C 1
ATOM 970 O O . ASP A 1 135 ? 2.379 -12.522 -13.668 1.00 95.50 135 ASP A O 1
ATOM 974 N N . THR A 1 136 ? 0.755 -11.852 -15.046 1.00 98.06 136 THR A N 1
ATOM 975 C CA . THR A 1 136 ? 1.452 -10.633 -15.458 1.00 98.06 136 THR A CA 1
ATOM 976 C C . THR A 1 136 ? 0.957 -9.438 -14.653 1.00 98.06 136 THR A C 1
ATOM 978 O O . THR A 1 136 ? -0.223 -9.084 -14.721 1.00 98.06 136 THR A O 1
ATOM 981 N N . LEU A 1 137 ? 1.869 -8.797 -13.922 1.00 98.44 137 LEU A N 1
ATOM 982 C CA . LEU A 1 137 ? 1.648 -7.513 -13.266 1.00 98.44 137 LEU A CA 1
ATOM 983 C C . LEU A 1 137 ? 1.993 -6.379 -14.235 1.00 98.44 137 LEU A C 1
ATOM 985 O O . LEU A 1 137 ? 3.134 -6.263 -14.677 1.00 98.44 137 LEU A O 1
ATOM 989 N N . TYR A 1 138 ? 1.027 -5.508 -14.502 1.00 98.69 138 TYR A N 1
ATOM 990 C CA . TYR A 1 138 ? 1.253 -4.240 -15.186 1.00 98.69 138 TYR A CA 1
ATOM 991 C C . TYR A 1 138 ? 1.403 -3.117 -14.167 1.00 98.69 138 TYR A C 1
ATOM 993 O O . TYR A 1 138 ? 0.542 -2.943 -13.296 1.00 98.69 138 TYR A O 1
ATOM 1001 N N . VAL A 1 139 ? 2.472 -2.336 -14.312 1.00 98.75 139 VAL A N 1
ATOM 1002 C CA . VAL A 1 139 ? 2.752 -1.162 -13.484 1.00 98.75 139 VAL A CA 1
ATOM 1003 C C . VAL A 1 139 ? 2.760 0.071 -14.371 1.00 98.75 139 VAL A C 1
ATOM 1005 O O . VAL A 1 139 ? 3.542 0.162 -15.313 1.00 98.75 139 VAL A O 1
ATOM 1008 N N . ALA A 1 140 ? 1.878 1.022 -14.075 1.00 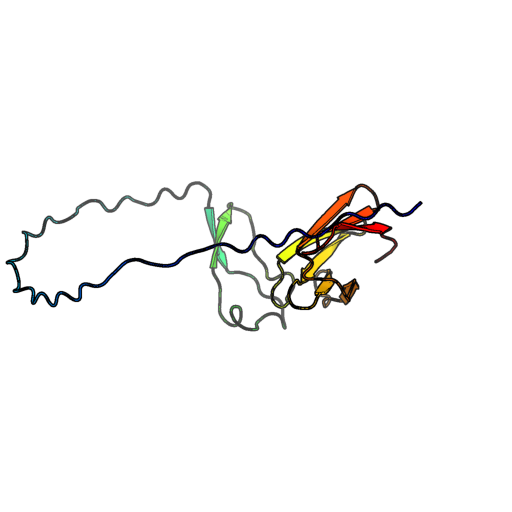98.75 140 ALA A N 1
ATOM 1009 C CA . ALA A 1 140 ? 1.865 2.311 -14.755 1.00 98.75 140 ALA A CA 1
ATOM 1010 C C . ALA A 1 140 ? 2.723 3.310 -13.975 1.00 98.75 140 ALA A C 1
ATOM 1012 O O . ALA A 1 140 ? 2.357 3.716 -12.866 1.00 98.75 140 ALA A O 1
ATOM 1013 N N . GLU A 1 141 ? 3.841 3.695 -14.574 1.00 98.50 141 GLU A N 1
ATOM 1014 C CA . GLU A 1 141 ? 4.718 4.788 -14.161 1.00 98.50 141 GLU A CA 1
ATOM 1015 C C . GLU A 1 141 ? 4.319 6.093 -14.860 1.00 98.50 141 GLU A C 1
ATOM 1017 O O . GLU A 1 141 ? 3.480 6.112 -15.764 1.00 98.50 141 GLU A O 1
ATOM 1022 N N . SER A 1 142 ? 4.915 7.208 -14.441 1.00 98.25 142 SER A N 1
ATOM 1023 C CA . SER A 1 142 ? 4.661 8.510 -15.068 1.00 98.25 142 SER A CA 1
ATOM 1024 C C . SER A 1 142 ? 5.173 8.599 -16.513 1.00 98.25 142 SER A C 1
ATOM 1026 O O . SER A 1 142 ? 4.713 9.461 -17.260 1.00 98.25 142 SER A O 1
ATOM 1028 N N . ASP A 1 143 ? 6.124 7.752 -16.910 1.00 98.31 143 ASP A N 1
ATOM 1029 C CA . ASP A 1 143 ? 6.785 7.785 -18.220 1.00 98.3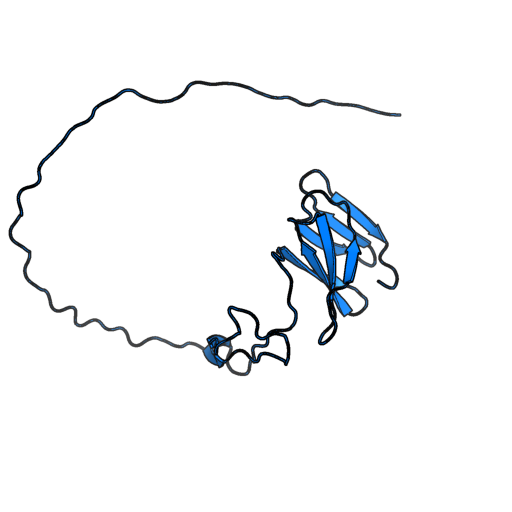1 143 ASP A CA 1
ATOM 1030 C C . ASP A 1 143 ? 6.499 6.557 -19.100 1.00 98.31 143 ASP A C 1
ATOM 1032 O O . ASP A 1 143 ? 6.698 6.626 -20.315 1.00 98.31 143 ASP A O 1
ATOM 1036 N N . ARG A 1 144 ? 6.033 5.443 -18.521 1.00 98.31 144 ARG A N 1
ATOM 1037 C CA . ARG A 1 144 ? 5.778 4.189 -19.245 1.00 98.31 144 ARG A CA 1
ATOM 1038 C C . ARG A 1 144 ? 4.836 3.245 -18.499 1.00 98.31 144 ARG A C 1
ATOM 1040 O O . ARG A 1 144 ? 4.439 3.487 -17.363 1.00 98.31 144 ARG A O 1
ATOM 1047 N N . VAL A 1 145 ? 4.487 2.147 -19.163 1.00 98.62 145 VAL A N 1
ATOM 1048 C CA . VAL A 1 145 ? 3.836 0.993 -18.538 1.00 98.62 145 VAL A CA 1
ATOM 1049 C C . VAL A 1 145 ? 4.757 -0.204 -18.699 1.00 98.62 145 VAL A C 1
ATOM 1051 O O . VAL A 1 145 ? 5.023 -0.620 -19.827 1.00 98.62 145 VAL A O 1
ATOM 1054 N N . ASP A 1 146 ? 5.209 -0.752 -17.578 1.00 98.50 146 ASP A N 1
ATOM 1055 C CA . ASP A 1 146 ? 6.040 -1.950 -17.538 1.00 98.50 146 ASP A CA 1
ATOM 1056 C C . ASP A 1 146 ? 5.178 -3.184 -17.234 1.00 98.50 146 ASP A C 1
ATOM 1058 O O . ASP A 1 146 ? 4.137 -3.102 -16.574 1.00 98.50 146 ASP A O 1
ATOM 1062 N N . ALA A 1 147 ? 5.606 -4.340 -17.743 1.00 98.38 147 ALA A N 1
ATOM 1063 C CA . ALA A 1 147 ? 4.960 -5.628 -17.523 1.00 98.38 147 ALA A CA 1
ATOM 1064 C C . ALA A 1 147 ? 5.958 -6.606 -16.896 1.00 98.38 147 ALA A C 1
ATOM 1066 O O . ALA A 1 147 ? 7.045 -6.823 -17.436 1.00 98.38 147 ALA A O 1
ATOM 1067 N N . TYR A 1 148 ? 5.571 -7.218 -15.781 1.00 97.88 148 TYR A N 1
ATOM 1068 C CA . TYR A 1 148 ? 6.396 -8.143 -15.011 1.00 97.88 148 TYR A CA 1
ATOM 1069 C C . TYR A 1 148 ? 5.709 -9.501 -14.917 1.00 97.88 148 TYR A C 1
ATOM 1071 O O . TYR A 1 148 ? 4.528 -9.580 -14.583 1.00 97.88 148 TYR A O 1
ATOM 1079 N N . SER A 1 149 ? 6.451 -10.582 -15.155 1.00 97.25 149 SER A N 1
ATOM 1080 C CA . SER A 1 149 ? 5.992 -11.922 -14.782 1.00 97.25 149 SER A CA 1
ATOM 1081 C C . SER A 1 149 ? 6.095 -12.083 -13.268 1.00 97.25 149 SER A C 1
ATOM 1083 O O . SER A 1 149 ? 7.192 -12.014 -12.716 1.00 97.25 149 SER A O 1
ATOM 1085 N N . TYR A 1 150 ? 4.968 -12.312 -12.606 1.00 96.00 150 TYR A N 1
ATOM 1086 C CA . TYR A 1 150 ? 4.888 -12.485 -11.162 1.00 96.00 150 TYR A CA 1
ATOM 1087 C C . TYR A 1 150 ? 5.107 -13.950 -10.777 1.00 96.00 150 TYR A C 1
ATOM 1089 O O . TYR A 1 150 ? 4.396 -14.832 -11.264 1.00 96.00 150 TYR A O 1
ATOM 1097 N N . ARG A 1 151 ? 6.090 -14.226 -9.910 1.00 90.06 151 ARG A N 1
ATOM 1098 C CA . ARG A 1 151 ? 6.389 -15.582 -9.422 1.00 90.06 151 ARG A CA 1
ATOM 1099 C C . ARG A 1 151 ? 6.807 -15.550 -7.960 1.00 90.06 151 ARG A C 1
ATOM 1101 O O . ARG A 1 151 ? 7.875 -15.048 -7.647 1.00 90.06 151 ARG A O 1
ATOM 1108 N N . ASP A 1 152 ? 5.975 -16.134 -7.104 1.00 78.31 152 ASP A N 1
ATOM 1109 C CA . ASP A 1 152 ? 6.234 -16.367 -5.674 1.00 78.31 152 ASP A CA 1
ATOM 1110 C C . ASP A 1 152 ? 6.513 -15.118 -4.805 1.00 78.31 152 ASP A C 1
ATOM 1112 O O . ASP A 1 152 ? 6.887 -15.244 -3.634 1.00 78.31 152 ASP A O 1
ATOM 1116 N N . GLY A 1 153 ? 6.235 -13.915 -5.312 1.00 71.88 153 GLY A N 1
ATOM 1117 C CA . GLY A 1 153 ? 6.514 -12.642 -4.641 1.00 71.88 153 GLY A CA 1
ATOM 1118 C C . GLY A 1 153 ? 7.706 -11.953 -5.257 1.00 71.88 153 GLY A C 1
ATOM 1119 O O . GLY A 1 153 ? 8.500 -11.428 -4.451 1.00 71.88 153 GLY A O 1
#

Organism: NCBI:txid1801